Protein AF-A0A7C3UDF8-F1 (afdb_monomer_lite)

Sequence (118 aa):
MPFEALSKDEVVALIKDLALKILDESGLKDRVLRLEKELDEVKTSLAELSRPPPDKSELLKKELGGLLELLEMDLTKDPMVLKPRHWLKDEEFRAVNEVVKRLGGSWNPSARAFIIKK

Secondary structure (DSSP, 8-state):
----PPPHHHHHHHHHHHHHHHHHHTTHHHHHHHHHHHHHHHHHHHHHHTSPPPPHHHHHHHHHGGGGGGEEEE-SSSSEEEEESSPPPHHHHHHHHHHHHHTT-EEETTTTEEEE--

Radius of gyration: 34.18 Å; chains: 1; bounding box: 81×21×88 Å

pLDDT: mean 85.17, std 8.7, range [51.47, 93.38]

Structure (mmCIF, N/CA/C/O backbone):
data_AF-A0A7C3UDF8-F1
#
_entry.id   AF-A0A7C3UDF8-F1
#
loop_
_atom_site.group_PDB
_atom_site.id
_atom_site.type_symbol
_atom_site.label_atom_id
_atom_site.label_alt_id
_atom_site.label_comp_id
_atom_site.label_asym_id
_atom_site.label_entity_id
_atom_site.label_seq_id
_atom_site.pdbx_PDB_ins_code
_atom_site.Cartn_x
_atom_site.Cartn_y
_atom_site.Cartn_z
_atom_site.occupancy
_atom_site.B_iso_or_equiv
_atom_site.auth_seq_id
_atom_site.auth_comp_id
_atom_site.auth_asym_id
_atom_site.auth_atom_id
_atom_site.pdbx_PDB_model_num
ATOM 1 N N . MET A 1 1 ? 56.488 3.211 -56.538 1.00 51.47 1 MET A N 1
ATOM 2 C CA . MET A 1 1 ? 55.894 2.418 -55.442 1.00 51.47 1 MET A CA 1
ATOM 3 C C . MET A 1 1 ? 54.569 1.886 -55.966 1.00 51.47 1 MET A C 1
ATOM 5 O O . MET A 1 1 ? 53.776 2.723 -56.386 1.00 51.47 1 MET A O 1
ATOM 9 N N . PRO A 1 2 ? 54.350 0.566 -56.081 1.00 55.50 2 PRO A N 1
ATOM 10 C CA . PRO A 1 2 ? 53.043 0.055 -56.474 1.00 55.50 2 PRO A CA 1
ATOM 11 C C . PRO A 1 2 ? 52.067 0.245 -55.306 1.00 55.50 2 PRO A C 1
ATOM 13 O O . PRO A 1 2 ? 52.436 0.043 -54.152 1.00 55.50 2 PRO A O 1
ATOM 16 N N . PHE A 1 3 ? 50.846 0.678 -55.605 1.00 60.03 3 PHE A N 1
ATOM 17 C CA . PHE A 1 3 ? 49.752 0.676 -54.640 1.00 60.03 3 PHE A CA 1
ATOM 18 C C . PHE A 1 3 ? 49.112 -0.713 -54.681 1.00 60.03 3 PHE A C 1
ATOM 20 O O . PHE A 1 3 ? 48.608 -1.119 -55.728 1.00 60.03 3 PHE A O 1
ATOM 27 N N . GLU A 1 4 ? 49.154 -1.450 -53.573 1.00 73.75 4 GLU A N 1
ATOM 28 C CA . GLU A 1 4 ? 48.353 -2.664 -53.417 1.00 73.75 4 GLU A CA 1
ATOM 29 C C . GLU A 1 4 ? 46.889 -2.244 -53.267 1.00 73.75 4 GLU A C 1
ATOM 31 O O . GLU A 1 4 ? 46.486 -1.639 -52.273 1.00 73.75 4 GLU A O 1
ATOM 36 N N . ALA A 1 5 ? 46.100 -2.483 -54.314 1.00 77.94 5 ALA A N 1
ATOM 37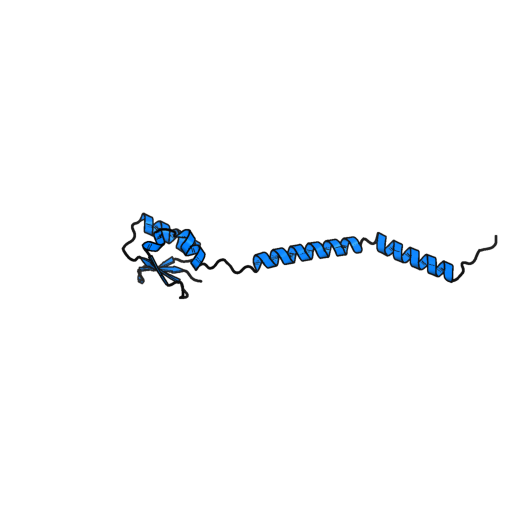 C CA . ALA A 1 5 ? 44.665 -2.268 -54.271 1.00 77.94 5 ALA A CA 1
ATOM 38 C C . ALA A 1 5 ? 44.027 -3.429 -53.505 1.00 77.94 5 ALA A C 1
ATOM 40 O O . ALA A 1 5 ? 44.123 -4.577 -53.937 1.00 77.94 5 ALA A O 1
ATOM 41 N N . LEU A 1 6 ? 43.374 -3.116 -52.384 1.00 76.88 6 LEU A N 1
ATOM 42 C CA . LEU A 1 6 ? 42.609 -4.094 -51.617 1.00 76.88 6 LEU A CA 1
ATOM 43 C C . LEU A 1 6 ? 41.535 -4.731 -52.503 1.00 76.88 6 LEU A C 1
ATOM 45 O O . LEU A 1 6 ? 40.807 -4.048 -53.236 1.00 76.88 6 LEU A O 1
ATOM 49 N N . SER A 1 7 ? 41.417 -6.047 -52.404 1.00 87.25 7 SER A N 1
ATOM 50 C CA . SER A 1 7 ? 40.313 -6.789 -52.994 1.00 87.25 7 SER A CA 1
ATOM 51 C C . SER A 1 7 ? 38.994 -6.408 -52.313 1.00 87.25 7 SER A C 1
ATOM 53 O O . SER A 1 7 ? 38.949 -5.940 -51.172 1.00 87.25 7 SER A O 1
ATOM 55 N N . LYS A 1 8 ? 37.875 -6.621 -53.013 1.00 86.81 8 LYS A N 1
ATOM 56 C CA . LYS A 1 8 ? 36.542 -6.344 -52.453 1.00 86.81 8 LYS A CA 1
ATOM 57 C C . LYS A 1 8 ? 36.292 -7.108 -51.151 1.00 86.81 8 LYS A C 1
ATOM 59 O O . LYS A 1 8 ? 35.667 -6.557 -50.249 1.00 86.81 8 LYS A O 1
ATOM 64 N N . ASP A 1 9 ? 36.797 -8.333 -51.046 1.00 89.50 9 ASP A N 1
ATOM 65 C CA . ASP A 1 9 ? 36.605 -9.180 -49.869 1.00 89.50 9 ASP A CA 1
ATOM 66 C C . ASP A 1 9 ? 37.357 -8.637 -48.647 1.00 89.50 9 ASP A C 1
ATOM 68 O O . ASP A 1 9 ? 36.804 -8.616 -47.547 1.00 89.50 9 ASP A O 1
ATOM 72 N N . GLU A 1 10 ? 38.563 -8.096 -48.839 1.00 89.69 10 GLU A N 1
ATOM 73 C CA . GLU A 1 10 ? 39.336 -7.448 -47.770 1.00 89.69 10 GLU A CA 1
ATOM 74 C C . GLU A 1 10 ? 38.674 -6.152 -47.291 1.00 89.69 10 GLU A C 1
ATOM 76 O O . GLU A 1 10 ? 38.607 -5.893 -46.088 1.00 89.69 10 GLU A O 1
ATOM 81 N N . VAL A 1 11 ? 38.107 -5.363 -48.210 1.00 89.25 11 VAL A N 1
ATOM 82 C CA . VAL A 1 11 ? 37.335 -4.161 -47.851 1.00 89.25 11 VAL A CA 1
ATOM 83 C C . VAL A 1 11 ? 36.084 -4.535 -47.050 1.00 89.25 11 VAL A C 1
ATOM 85 O O . VAL A 1 11 ? 35.777 -3.893 -46.046 1.00 89.25 11 VAL A O 1
ATOM 88 N N . VAL A 1 12 ? 35.369 -5.592 -47.444 1.00 91.94 12 VAL A N 1
ATOM 89 C CA . VAL A 1 12 ? 34.186 -6.072 -46.711 1.00 91.94 12 VAL A CA 1
ATOM 90 C C . VAL A 1 12 ? 34.563 -6.598 -45.324 1.00 91.94 12 VAL A C 1
ATOM 92 O O . VAL A 1 12 ? 33.834 -6.335 -44.365 1.00 91.94 12 VAL A O 1
ATOM 95 N N . ALA A 1 13 ? 35.683 -7.311 -45.195 1.00 92.31 13 ALA A N 1
ATOM 96 C CA . ALA A 1 13 ? 36.182 -7.783 -43.905 1.00 92.31 13 ALA A CA 1
ATOM 97 C C . ALA A 1 13 ? 36.516 -6.611 -42.966 1.00 92.31 13 ALA A C 1
ATOM 99 O O . ALA A 1 13 ? 36.044 -6.587 -41.832 1.00 92.31 13 ALA A O 1
ATOM 100 N N . LEU A 1 14 ? 37.218 -5.590 -43.468 1.00 92.50 14 LEU A N 1
ATOM 101 C CA . LEU A 1 14 ? 37.537 -4.371 -42.715 1.00 92.50 14 LEU A CA 1
ATOM 102 C C . LEU A 1 14 ? 36.288 -3.608 -42.259 1.00 92.50 14 LEU A C 1
ATOM 104 O O . LEU A 1 14 ? 36.229 -3.151 -41.120 1.00 92.50 14 LEU A O 1
ATOM 108 N N . ILE A 1 15 ? 35.275 -3.484 -43.122 1.00 92.38 15 ILE A N 1
ATOM 109 C CA . ILE A 1 15 ? 34.010 -2.824 -42.763 1.00 92.38 15 ILE A CA 1
ATOM 110 C C . ILE A 1 15 ? 33.291 -3.595 -41.649 1.00 92.38 15 ILE A C 1
ATOM 112 O O . ILE A 1 15 ? 32.757 -2.974 -40.731 1.00 92.38 15 ILE A O 1
ATOM 116 N N . LYS A 1 16 ? 33.283 -4.933 -41.706 1.00 92.12 16 LYS A N 1
ATOM 117 C CA . LYS A 1 16 ? 32.675 -5.770 -40.659 1.00 92.12 16 LYS A CA 1
ATOM 118 C C . LYS A 1 16 ? 33.401 -5.624 -39.326 1.00 92.12 16 LYS A C 1
ATOM 120 O O . LYS A 1 16 ? 32.737 -5.405 -38.316 1.00 92.12 16 LYS A O 1
ATOM 125 N N . ASP A 1 17 ? 34.728 -5.688 -39.333 1.00 92.50 17 ASP A N 1
ATOM 126 C CA . ASP A 1 17 ? 35.537 -5.510 -38.124 1.00 92.50 17 ASP A CA 1
ATOM 127 C C . ASP A 1 17 ? 35.342 -4.120 -37.516 1.00 92.50 17 ASP A C 1
ATOM 129 O O . ASP A 1 17 ? 35.137 -3.991 -36.309 1.00 92.50 17 ASP A O 1
ATOM 133 N N . LEU A 1 18 ? 35.329 -3.073 -38.346 1.00 91.62 18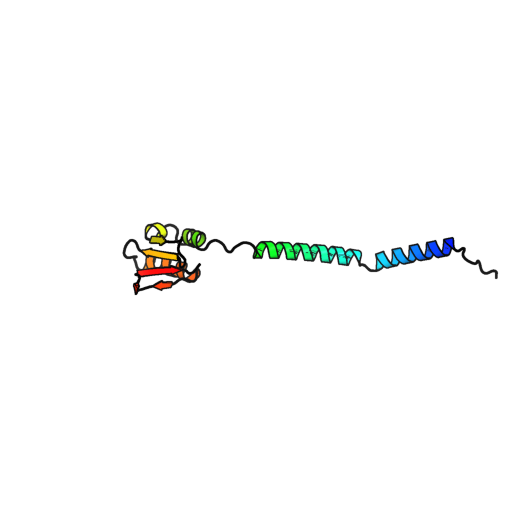 LEU A N 1
ATOM 134 C CA . LEU A 1 18 ? 35.095 -1.709 -37.880 1.00 91.62 18 LEU A CA 1
ATOM 135 C C . LEU A 1 18 ? 33.688 -1.555 -37.287 1.00 91.62 18 LEU A C 1
ATOM 137 O O . LEU A 1 18 ? 33.533 -0.937 -36.237 1.00 91.62 18 LEU A O 1
ATOM 141 N N . ALA A 1 19 ? 32.668 -2.138 -37.922 1.00 86.56 19 ALA A N 1
ATOM 142 C CA . ALA A 1 19 ? 31.296 -2.095 -37.427 1.00 86.56 19 ALA A CA 1
ATOM 143 C C . ALA A 1 19 ? 31.140 -2.818 -36.081 1.00 86.56 19 ALA A C 1
ATOM 145 O O . ALA A 1 19 ? 30.496 -2.280 -35.181 1.00 86.56 19 ALA A O 1
ATOM 146 N N . LEU A 1 20 ? 31.750 -3.998 -35.922 1.00 86.31 20 LEU A N 1
ATOM 147 C CA . LEU A 1 20 ? 31.752 -4.738 -34.655 1.00 86.31 20 LEU A CA 1
ATOM 148 C C . LEU A 1 20 ? 32.459 -3.947 -33.555 1.00 86.31 20 LEU A C 1
ATOM 150 O O . LEU A 1 20 ? 31.916 -3.788 -32.465 1.00 86.31 20 LEU A O 1
ATOM 154 N N . LYS A 1 21 ? 33.619 -3.373 -33.872 1.00 88.44 21 LYS A N 1
ATOM 155 C CA . LYS A 1 21 ? 34.395 -2.571 -32.929 1.00 88.44 21 LYS A CA 1
ATOM 156 C C . LYS A 1 21 ? 33.651 -1.312 -32.483 1.00 88.44 21 LYS A C 1
ATOM 158 O O . LYS A 1 21 ? 33.627 -1.016 -31.296 1.00 88.44 21 LYS A O 1
ATOM 163 N N . ILE A 1 22 ? 32.979 -0.616 -33.404 1.00 86.50 22 ILE A N 1
ATOM 164 C CA . ILE A 1 22 ? 32.108 0.522 -33.072 1.00 86.50 22 ILE A CA 1
ATOM 165 C C . ILE A 1 22 ? 30.960 0.073 -32.162 1.00 86.50 22 ILE A C 1
ATOM 167 O O . ILE A 1 22 ? 30.611 0.789 -31.225 1.00 86.50 22 ILE A O 1
ATOM 171 N N . LEU A 1 23 ? 30.367 -1.098 -32.412 1.00 80.31 23 LEU A N 1
ATOM 172 C CA . LEU A 1 23 ? 29.281 -1.615 -31.582 1.00 80.31 23 LEU A CA 1
ATOM 173 C C . LEU A 1 23 ? 29.756 -1.910 -30.153 1.00 80.31 23 LEU A C 1
ATOM 175 O O . LEU A 1 23 ? 29.075 -1.525 -29.202 1.00 80.31 23 LEU A O 1
ATOM 179 N N . ASP A 1 24 ? 30.928 -2.523 -30.006 1.00 82.00 24 ASP A N 1
ATOM 180 C CA . ASP A 1 24 ? 31.532 -2.818 -28.705 1.00 82.00 24 ASP A CA 1
ATOM 181 C C . ASP A 1 24 ? 31.954 -1.535 -27.968 1.00 82.00 24 ASP A C 1
ATOM 183 O O . ASP A 1 24 ? 31.646 -1.367 -26.788 1.00 82.00 24 ASP A O 1
ATOM 187 N N . GLU A 1 25 ? 32.574 -0.578 -28.665 1.00 85.75 25 GLU A N 1
ATOM 188 C CA . GLU A 1 25 ? 33.010 0.705 -28.089 1.00 85.75 25 GLU A CA 1
ATOM 189 C C . GLU A 1 25 ? 31.842 1.649 -27.765 1.00 85.75 25 GLU A C 1
ATOM 191 O O . GLU A 1 25 ? 31.955 2.501 -26.883 1.00 85.75 25 GLU A O 1
ATOM 196 N N . SER A 1 26 ? 30.691 1.497 -28.430 1.00 82.94 26 SER A N 1
ATOM 197 C CA . SER A 1 26 ? 29.515 2.351 -28.208 1.00 82.94 26 SER A CA 1
ATOM 198 C C . SER A 1 26 ? 28.930 2.243 -26.795 1.00 82.94 26 SER A C 1
ATOM 200 O O . SER A 1 26 ? 28.105 3.076 -26.400 1.00 82.94 26 SER A O 1
ATOM 202 N N . GLY A 1 27 ? 29.288 1.192 -26.045 1.00 84.56 27 GLY A N 1
ATOM 203 C CA . GLY A 1 27 ? 28.744 0.913 -24.716 1.00 84.56 27 GLY A CA 1
ATOM 204 C C . GLY A 1 27 ? 27.227 0.695 -24.715 1.00 84.56 27 GLY A C 1
ATOM 205 O O . GLY A 1 27 ? 26.599 0.715 -23.654 1.00 84.56 27 GLY A O 1
ATOM 206 N N . LEU A 1 28 ? 26.606 0.507 -25.889 1.00 82.81 28 LEU A N 1
ATOM 207 C CA . LEU A 1 28 ? 25.161 0.315 -26.022 1.00 82.81 28 LEU A CA 1
ATOM 208 C C . LEU A 1 28 ? 24.699 -0.925 -25.264 1.00 82.81 28 LEU A C 1
ATOM 210 O O . LEU A 1 28 ? 23.661 -0.880 -24.611 1.00 82.81 28 LEU A O 1
ATOM 214 N N . LYS A 1 29 ? 25.504 -1.990 -25.272 1.00 82.12 29 LYS A N 1
ATOM 215 C CA . LYS A 1 29 ? 25.237 -3.212 -24.508 1.00 82.12 29 LYS A CA 1
ATOM 216 C C . LYS A 1 29 ? 25.125 -2.934 -23.006 1.00 82.12 29 LYS A C 1
ATOM 218 O O . LYS A 1 29 ? 24.144 -3.327 -22.383 1.00 82.12 29 LYS A O 1
ATOM 223 N N . ASP A 1 30 ? 26.061 -2.173 -22.446 1.00 86.94 30 ASP A N 1
ATOM 224 C CA . ASP A 1 30 ? 26.048 -1.810 -21.023 1.00 86.94 30 ASP A CA 1
ATOM 225 C C . ASP A 1 30 ? 24.914 -0.843 -20.675 1.00 86.94 30 ASP A C 1
ATOM 227 O O . ASP A 1 30 ? 24.439 -0.799 -19.540 1.00 86.94 30 ASP A O 1
ATOM 231 N N . ARG A 1 31 ? 24.492 -0.012 -21.633 1.00 87.00 31 ARG A N 1
ATOM 232 C CA . ARG A 1 31 ? 23.327 0.867 -21.469 1.00 87.00 31 ARG A CA 1
ATOM 233 C C . ARG A 1 31 ? 22.029 0.066 -21.477 1.00 87.00 31 ARG A C 1
ATOM 235 O O . ARG A 1 31 ? 21.187 0.325 -20.628 1.00 87.00 31 ARG A O 1
ATOM 242 N N . VAL A 1 32 ? 21.889 -0.916 -22.368 1.00 88.38 32 VAL A N 1
ATOM 243 C CA . VAL A 1 32 ? 20.731 -1.823 -22.402 1.00 88.38 32 VAL A CA 1
ATOM 244 C C . VAL A 1 32 ? 20.641 -2.623 -21.104 1.00 88.38 32 VAL A C 1
ATOM 246 O O . VAL A 1 32 ? 19.601 -2.580 -20.460 1.00 88.38 32 VAL A O 1
ATOM 249 N N . LEU A 1 33 ? 21.740 -3.232 -20.648 1.00 89.31 33 LEU A N 1
ATOM 250 C CA . LEU A 1 33 ? 21.761 -3.985 -19.386 1.00 89.31 33 LEU A CA 1
ATOM 251 C C . LEU A 1 33 ? 21.398 -3.119 -18.169 1.00 89.31 33 LEU A C 1
ATOM 253 O O . LEU A 1 33 ? 20.702 -3.571 -17.262 1.00 89.31 33 LEU A O 1
ATOM 257 N N . ARG A 1 34 ? 21.851 -1.858 -18.136 1.00 92.31 34 ARG A N 1
ATOM 258 C CA . ARG A 1 34 ? 21.462 -0.911 -17.079 1.00 92.31 34 ARG A CA 1
ATOM 259 C C . ARG A 1 34 ? 19.977 -0.573 -17.127 1.00 92.31 34 ARG A C 1
ATOM 261 O O . ARG A 1 34 ? 19.331 -0.613 -16.088 1.00 92.31 34 ARG A O 1
ATOM 268 N N . LEU A 1 35 ? 19.443 -0.293 -18.314 1.00 92.88 35 LEU A N 1
ATOM 269 C CA . LEU A 1 35 ? 18.020 -0.000 -18.492 1.00 92.88 35 LEU A CA 1
ATOM 270 C C . LEU A 1 35 ? 17.136 -1.198 -18.128 1.00 92.88 35 LEU A C 1
ATOM 272 O O . LEU A 1 35 ? 16.088 -1.011 -17.521 1.00 92.88 35 LEU A O 1
ATOM 276 N N . GLU A 1 36 ? 17.554 -2.420 -18.458 1.00 92.81 36 GLU A N 1
ATOM 277 C CA . GLU A 1 36 ? 16.858 -3.645 -18.046 1.00 92.81 36 GLU A CA 1
ATOM 278 C C . GLU A 1 36 ? 16.818 -3.770 -16.520 1.00 92.81 36 GLU A C 1
ATOM 280 O O . GLU A 1 36 ? 15.755 -4.020 -15.950 1.00 92.81 36 GLU A O 1
ATOM 285 N N . LYS A 1 37 ? 17.945 -3.506 -15.849 1.00 93.00 37 LYS A N 1
ATOM 286 C CA . LYS A 1 37 ? 18.013 -3.518 -14.385 1.00 93.00 37 LYS A CA 1
ATOM 287 C C . LYS A 1 37 ? 17.118 -2.447 -13.751 1.00 93.00 37 LYS A C 1
ATOM 289 O O . LYS A 1 37 ? 16.359 -2.756 -12.837 1.00 93.00 37 LYS A O 1
ATOM 294 N N . GLU A 1 38 ? 17.180 -1.209 -14.237 1.00 93.06 38 GLU A N 1
ATOM 295 C CA . GLU A 1 38 ? 16.328 -0.110 -13.757 1.00 93.06 38 GLU A CA 1
ATOM 296 C C . GLU A 1 38 ? 14.839 -0.420 -13.974 1.00 93.06 38 GLU A C 1
ATOM 298 O O . GLU A 1 38 ? 14.008 -0.147 -13.108 1.00 93.06 38 GLU A O 1
ATOM 303 N N . LEU A 1 39 ? 14.488 -1.044 -15.101 1.00 93.19 39 LEU A N 1
ATOM 304 C CA . LEU A 1 39 ? 13.119 -1.462 -15.387 1.00 93.19 39 LEU A CA 1
ATOM 305 C C . LEU A 1 39 ? 12.624 -2.516 -14.390 1.00 93.19 39 LEU A C 1
ATOM 307 O O . LEU A 1 39 ? 11.473 -2.448 -13.953 1.00 93.19 39 LEU A O 1
ATOM 311 N N . ASP A 1 40 ? 13.462 -3.484 -14.029 1.00 92.06 40 ASP A N 1
ATOM 312 C CA . ASP A 1 40 ? 13.104 -4.504 -13.043 1.00 92.06 40 ASP A CA 1
ATOM 313 C C . ASP A 1 40 ? 12.992 -3.930 -11.622 1.00 92.06 40 ASP A C 1
ATOM 315 O O . ASP A 1 40 ? 12.072 -4.299 -10.885 1.00 92.06 40 ASP A O 1
ATOM 319 N N . GLU A 1 41 ? 13.835 -2.962 -11.254 1.00 91.94 41 GLU A N 1
ATOM 320 C CA . GLU A 1 41 ? 13.691 -2.202 -10.004 1.00 91.94 41 GLU A CA 1
ATOM 321 C C . GLU A 1 41 ? 12.353 -1.447 -9.969 1.00 91.94 41 GLU A C 1
ATOM 323 O O . GLU A 1 41 ? 11.583 -1.596 -9.017 1.00 91.94 41 GLU A O 1
ATOM 328 N N . VAL A 1 42 ? 12.007 -0.731 -11.044 1.00 89.31 42 VAL A N 1
ATOM 329 C CA . VAL A 1 42 ? 10.727 -0.009 -11.157 1.00 89.31 42 VAL A CA 1
ATOM 330 C C . VAL A 1 42 ? 9.533 -0.960 -11.087 1.00 89.31 42 VAL A C 1
ATOM 332 O O . VAL A 1 42 ? 8.569 -0.677 -10.374 1.00 89.31 42 VAL A O 1
ATOM 335 N N . LYS A 1 43 ? 9.575 -2.103 -11.783 1.00 86.94 43 LYS A N 1
ATOM 336 C CA . LYS A 1 43 ? 8.515 -3.124 -11.695 1.00 86.94 43 LYS A CA 1
ATOM 337 C C . LYS A 1 43 ? 8.356 -3.647 -10.273 1.00 86.94 43 LYS A C 1
ATOM 339 O O . LYS A 1 43 ? 7.228 -3.846 -9.828 1.00 86.94 43 LYS A O 1
ATOM 344 N N . THR A 1 44 ? 9.463 -3.854 -9.566 1.00 85.69 44 THR A N 1
ATOM 345 C CA . THR A 1 44 ? 9.449 -4.346 -8.184 1.00 85.69 44 THR A CA 1
ATOM 346 C C . THR A 1 44 ? 8.831 -3.308 -7.250 1.00 85.69 44 THR A C 1
ATOM 348 O O . THR A 1 44 ? 7.887 -3.628 -6.529 1.00 85.69 44 THR A O 1
ATOM 351 N N . SER A 1 45 ? 9.255 -2.044 -7.332 1.00 82.56 45 SER A N 1
ATOM 352 C CA . SER A 1 45 ? 8.651 -0.953 -6.557 1.00 82.56 45 SER A CA 1
ATOM 353 C C . SER A 1 45 ? 7.170 -0.751 -6.887 1.00 82.56 45 SER A C 1
ATOM 355 O O . SER A 1 45 ? 6.357 -0.515 -5.995 1.00 82.56 45 SER A O 1
ATOM 357 N N . LEU A 1 46 ? 6.778 -0.896 -8.156 1.00 78.88 46 LEU A N 1
ATOM 358 C CA . LEU A 1 46 ? 5.374 -0.825 -8.552 1.00 78.88 46 LEU A CA 1
ATOM 359 C C . LEU A 1 46 ? 4.565 -1.997 -7.985 1.00 78.88 46 LEU A C 1
ATOM 361 O O . LEU A 1 46 ? 3.436 -1.799 -7.549 1.00 78.88 46 LEU A O 1
ATOM 365 N N . ALA A 1 47 ? 5.128 -3.205 -7.949 1.00 75.31 47 ALA A N 1
ATOM 366 C CA . ALA A 1 47 ? 4.483 -4.363 -7.336 1.00 75.31 47 ALA A CA 1
ATOM 367 C C . ALA A 1 47 ? 4.299 -4.186 -5.820 1.00 75.31 47 ALA A C 1
ATOM 369 O O . ALA A 1 47 ? 3.297 -4.643 -5.273 1.00 75.31 47 ALA A O 1
ATOM 370 N N . GLU A 1 48 ? 5.221 -3.502 -5.141 1.00 73.00 48 GLU A N 1
ATOM 371 C CA . GLU A 1 48 ? 5.079 -3.136 -3.727 1.00 73.00 48 GLU A CA 1
ATOM 372 C C . GLU A 1 48 ? 3.989 -2.083 -3.503 1.00 73.00 48 GLU A C 1
ATOM 374 O O . GLU A 1 48 ? 3.186 -2.233 -2.583 1.00 73.00 48 GLU A O 1
ATOM 379 N N . LEU A 1 49 ? 3.909 -1.069 -4.368 1.00 69.69 49 LEU A N 1
ATOM 380 C CA . LEU A 1 49 ? 2.875 -0.025 -4.321 1.00 69.69 49 LEU A CA 1
ATOM 381 C C . LEU A 1 49 ? 1.486 -0.523 -4.748 1.00 69.69 49 LEU A C 1
ATOM 383 O O . LEU A 1 49 ? 0.476 0.021 -4.314 1.00 69.69 49 LEU A O 1
ATOM 387 N N . SER A 1 50 ? 1.434 -1.552 -5.594 1.00 62.81 50 SER A N 1
ATOM 388 C CA . SER A 1 50 ? 0.199 -2.197 -6.058 1.00 62.81 50 SER A CA 1
ATOM 389 C C . SER A 1 50 ? -0.359 -3.199 -5.042 1.00 62.81 50 SER A C 1
ATOM 391 O O . SER A 1 50 ? -1.452 -3.740 -5.231 1.00 62.81 50 SER A O 1
ATOM 393 N N . ARG A 1 51 ? 0.354 -3.459 -3.933 1.00 60.47 51 ARG A N 1
ATOM 394 C CA . ARG A 1 51 ? -0.236 -4.220 -2.830 1.00 60.47 51 ARG A CA 1
ATOM 395 C C . ARG A 1 51 ? -1.443 -3.429 -2.323 1.00 60.47 51 ARG A C 1
ATOM 397 O O . ARG A 1 51 ? -1.277 -2.261 -1.968 1.00 60.47 51 ARG A O 1
ATOM 404 N N . PRO A 1 52 ? -2.648 -4.028 -2.301 1.00 60.34 52 PRO A N 1
ATOM 405 C CA . PRO A 1 52 ? -3.811 -3.345 -1.768 1.00 60.34 52 PRO A CA 1
ATOM 406 C C . PRO A 1 52 ? -3.476 -2.882 -0.347 1.00 60.34 52 PRO A C 1
ATOM 408 O O . PRO A 1 52 ? -2.815 -3.631 0.387 1.00 60.34 52 PRO A O 1
ATOM 411 N N . PRO A 1 53 ? -3.867 -1.653 0.040 1.00 60.78 53 PRO A N 1
ATOM 412 C CA . PRO A 1 53 ? -3.646 -1.197 1.398 1.00 60.78 53 PRO A CA 1
ATOM 413 C C . PRO A 1 53 ? -4.203 -2.258 2.354 1.00 60.78 53 PRO A C 1
ATOM 415 O O . PRO A 1 53 ? -5.263 -2.827 2.066 1.00 60.78 53 PRO A O 1
ATOM 418 N N . PRO A 1 54 ? -3.480 -2.570 3.443 1.00 63.91 54 PRO A N 1
ATOM 419 C CA . PRO A 1 54 ? -3.932 -3.556 4.414 1.00 63.91 54 PRO A CA 1
ATOM 420 C C . PRO A 1 54 ? -5.373 -3.242 4.806 1.00 63.91 54 PRO A C 1
ATOM 422 O O . PRO A 1 54 ? -5.705 -2.080 5.061 1.00 63.91 54 PRO A O 1
ATOM 425 N N . ASP A 1 55 ? -6.229 -4.266 4.800 1.00 77.38 55 ASP A N 1
ATOM 426 C CA . ASP A 1 55 ? -7.645 -4.101 5.103 1.00 77.38 55 ASP A CA 1
ATOM 427 C C . ASP A 1 55 ? -7.765 -3.369 6.446 1.00 77.38 55 ASP A C 1
ATOM 429 O O . ASP A 1 55 ? -7.304 -3.853 7.486 1.00 77.38 55 ASP A O 1
ATOM 433 N N . LYS A 1 56 ? -8.352 -2.164 6.421 1.00 78.31 56 LYS A N 1
ATOM 434 C CA . LYS A 1 56 ? -8.529 -1.332 7.618 1.00 78.31 56 LYS A CA 1
ATOM 435 C C . LYS A 1 56 ? -9.222 -2.117 8.731 1.00 78.31 56 LYS A C 1
ATOM 437 O O . LYS A 1 56 ? -8.971 -1.844 9.900 1.00 78.31 56 LYS A O 1
ATOM 442 N N . SER A 1 57 ? -10.043 -3.112 8.387 1.00 79.75 57 SER A N 1
ATOM 443 C CA . SER A 1 57 ? -10.716 -3.979 9.349 1.00 79.75 57 SER A CA 1
ATOM 444 C C . SER A 1 57 ? -9.751 -4.925 10.079 1.00 79.75 57 SER A C 1
ATOM 446 O O . SER A 1 57 ? -9.903 -5.136 11.283 1.00 79.75 57 SER A O 1
ATOM 448 N N . GLU A 1 58 ? -8.727 -5.449 9.401 1.00 83.19 58 GLU A N 1
ATOM 449 C CA . GLU A 1 58 ? -7.685 -6.283 10.010 1.00 83.19 58 GLU A CA 1
ATOM 450 C C . GLU A 1 58 ? -6.740 -5.452 10.877 1.00 83.19 58 GLU A C 1
ATOM 452 O O . GLU A 1 58 ? -6.437 -5.840 12.009 1.00 83.19 58 GLU A O 1
ATOM 457 N N . LEU A 1 59 ? -6.327 -4.276 10.391 1.00 84.31 59 LEU A N 1
ATOM 458 C CA . LEU A 1 59 ? -5.513 -3.338 11.170 1.00 84.31 59 LEU A CA 1
ATOM 459 C C . LEU A 1 59 ? -6.221 -2.904 12.451 1.00 84.31 59 LEU A C 1
ATOM 461 O O . LEU A 1 59 ? -5.623 -2.917 13.524 1.00 84.31 59 LEU A O 1
ATOM 465 N N . LEU A 1 60 ? -7.508 -2.579 12.350 1.00 86.00 60 LEU A N 1
ATOM 466 C CA . LEU A 1 60 ? -8.339 -2.186 13.480 1.00 86.00 60 LEU A CA 1
ATOM 467 C C . LEU A 1 60 ? -8.431 -3.295 14.532 1.00 86.00 60 LEU A C 1
ATOM 469 O O . LEU A 1 60 ? -8.292 -3.020 15.722 1.00 86.00 60 LEU A O 1
ATOM 473 N N . LYS A 1 61 ? -8.607 -4.554 14.110 1.00 86.44 61 LYS A N 1
ATOM 474 C CA . LYS A 1 61 ? -8.599 -5.703 15.029 1.00 86.44 61 LYS A CA 1
ATOM 475 C C . LYS A 1 61 ? -7.246 -5.868 15.719 1.00 86.44 61 LYS A C 1
ATOM 477 O O . LYS A 1 61 ? -7.192 -6.090 16.927 1.00 86.44 61 LYS A O 1
ATOM 482 N N . LYS A 1 62 ? -6.155 -5.725 14.968 1.00 87.06 62 LYS A N 1
ATOM 483 C CA . LYS A 1 62 ? -4.796 -5.847 15.502 1.00 87.06 62 LYS A CA 1
ATOM 484 C C . LYS A 1 62 ? -4.465 -4.744 16.510 1.00 87.06 62 LYS A C 1
ATOM 486 O O . LYS A 1 62 ? -3.882 -5.045 17.545 1.00 87.06 62 LYS A O 1
ATOM 491 N N . GLU A 1 63 ? -4.819 -3.492 16.217 1.00 86.94 63 GLU A N 1
ATOM 492 C CA . GLU A 1 63 ? -4.508 -2.354 17.093 1.00 86.94 63 GLU A CA 1
ATOM 493 C C . GLU A 1 63 ? -5.397 -2.295 18.340 1.00 86.94 63 GLU A C 1
ATOM 495 O O . GLU A 1 63 ? -4.912 -1.939 19.411 1.00 86.94 63 GLU A O 1
ATOM 500 N N . LEU A 1 64 ? -6.679 -2.657 18.229 1.00 87.25 64 LEU A N 1
ATOM 501 C CA . LEU A 1 64 ? -7.583 -2.664 19.381 1.00 87.25 64 LEU A CA 1
ATOM 502 C C . LEU A 1 64 ? -7.323 -3.843 20.325 1.00 87.25 64 LEU A C 1
ATOM 504 O O . LEU A 1 64 ? -7.537 -3.703 21.529 1.00 87.25 64 LEU A O 1
ATOM 508 N N . GLY A 1 65 ? -6.848 -4.986 19.817 1.00 87.75 65 GLY A N 1
ATOM 509 C CA . GLY A 1 65 ? -6.470 -6.137 20.641 1.00 87.75 65 GLY A CA 1
ATOM 510 C C . GLY A 1 65 ? -7.573 -6.534 21.630 1.00 87.75 65 GLY A C 1
ATOM 511 O O . GLY A 1 65 ? -8.686 -6.865 21.228 1.00 87.75 65 GLY A O 1
ATOM 512 N N . GLY A 1 66 ? -7.284 -6.461 22.933 1.00 83.62 66 GLY A N 1
ATOM 513 C CA . GLY A 1 66 ? -8.248 -6.783 23.996 1.00 83.62 66 GLY A CA 1
ATOM 514 C C . GLY A 1 66 ? -9.435 -5.815 24.119 1.00 83.62 66 GLY A C 1
ATOM 515 O O . GLY A 1 66 ? -10.478 -6.193 24.642 1.00 83.62 66 GLY A O 1
ATOM 516 N N . LEU A 1 67 ? -9.338 -4.587 23.591 1.00 84.88 67 LEU A N 1
ATOM 517 C CA . LEU A 1 67 ? -10.445 -3.615 23.614 1.00 84.88 67 LEU A CA 1
ATOM 518 C C . LEU A 1 67 ? -11.593 -4.009 22.676 1.00 84.88 67 LEU A C 1
ATOM 520 O O . LEU A 1 67 ? -12.695 -3.475 22.795 1.00 84.88 67 LEU A O 1
ATOM 524 N N . LEU A 1 68 ? -11.357 -4.955 21.762 1.00 85.06 68 LEU A N 1
ATOM 525 C CA . LEU A 1 68 ? -12.385 -5.494 20.875 1.00 85.06 68 LEU A CA 1
ATOM 526 C C . LEU A 1 68 ? -13.549 -6.124 21.635 1.00 85.06 68 LEU A C 1
ATOM 528 O O . LEU A 1 68 ? -14.686 -6.030 21.186 1.00 85.06 68 LEU A O 1
ATOM 532 N N . GLU A 1 69 ? -13.291 -6.736 22.790 1.00 86.56 69 GLU A N 1
ATOM 533 C CA . GLU A 1 69 ? -14.332 -7.394 23.585 1.00 86.56 69 GLU A CA 1
ATOM 534 C C . GLU A 1 69 ? -15.356 -6.398 24.147 1.00 86.56 69 GLU A C 1
ATOM 536 O O . GLU A 1 69 ? -16.510 -6.760 24.391 1.00 86.56 69 GLU A O 1
ATOM 541 N N . LEU A 1 70 ? -14.949 -5.133 24.291 1.00 87.44 70 LEU A N 1
ATOM 542 C CA . LEU A 1 70 ? -15.773 -4.027 24.783 1.00 87.44 70 LEU A CA 1
ATOM 543 C C . LEU A 1 70 ? -16.584 -3.363 23.659 1.00 87.44 70 LEU A C 1
ATOM 545 O O . LEU A 1 70 ? -17.430 -2.504 23.925 1.00 87.44 70 LEU A O 1
ATOM 549 N N . LEU A 1 71 ? -16.335 -3.742 22.402 1.00 90.50 71 LEU A N 1
ATOM 550 C CA . LEU A 1 71 ? -16.910 -3.124 21.215 1.00 90.50 71 LEU A CA 1
ATOM 551 C C . LEU A 1 71 ? -17.755 -4.131 20.421 1.00 90.50 71 LEU A C 1
ATOM 553 O O . LEU A 1 71 ? -17.455 -5.314 20.284 1.00 90.50 71 LEU A O 1
ATOM 557 N N . GLU A 1 72 ? -18.855 -3.650 19.873 1.00 89.00 72 GLU A N 1
ATOM 558 C CA . GLU A 1 72 ? -19.616 -4.301 18.820 1.00 89.00 72 GLU A CA 1
ATOM 559 C C . GLU A 1 72 ? -19.191 -3.676 17.488 1.00 89.00 72 GLU A C 1
ATOM 561 O O . GLU A 1 72 ? -19.300 -2.461 17.303 1.00 89.00 72 GLU A O 1
ATOM 566 N N . MET A 1 73 ? -18.644 -4.490 16.583 1.00 87.56 73 MET A N 1
ATOM 567 C CA . MET A 1 73 ? -18.075 -4.016 15.322 1.00 87.56 73 MET A CA 1
ATOM 568 C C . MET A 1 73 ? -18.960 -4.419 14.146 1.00 87.56 73 MET A C 1
ATOM 570 O O . MET A 1 73 ? -19.213 -5.603 13.928 1.00 87.56 73 MET A O 1
ATOM 574 N N . ASP A 1 74 ? -19.343 -3.442 13.337 1.00 84.56 74 ASP A N 1
ATOM 575 C CA . ASP A 1 74 ? -19.963 -3.640 12.032 1.00 84.56 74 ASP A CA 1
ATOM 576 C C . ASP A 1 74 ? -18.963 -3.185 10.957 1.00 84.56 74 ASP A C 1
ATOM 578 O O . ASP A 1 74 ? -18.886 -2.009 10.597 1.00 84.56 74 ASP A O 1
ATOM 582 N N . LEU A 1 75 ? -18.107 -4.122 10.530 1.00 81.31 75 LEU A N 1
ATOM 583 C CA . LEU A 1 75 ? -16.987 -3.885 9.598 1.00 81.31 75 LEU A CA 1
ATOM 584 C C . LEU A 1 75 ? -17.344 -4.186 8.138 1.00 81.31 75 LEU A C 1
ATOM 586 O O . LEU A 1 75 ? -16.561 -3.913 7.222 1.00 81.31 75 LEU A O 1
ATOM 590 N N . THR A 1 76 ? -18.513 -4.782 7.914 1.00 76.50 76 THR A N 1
ATOM 591 C CA . THR A 1 76 ? -19.026 -5.099 6.580 1.00 76.50 76 THR A CA 1
ATOM 592 C C . THR A 1 76 ? -19.626 -3.869 5.906 1.00 76.50 76 THR A C 1
ATOM 594 O O . THR A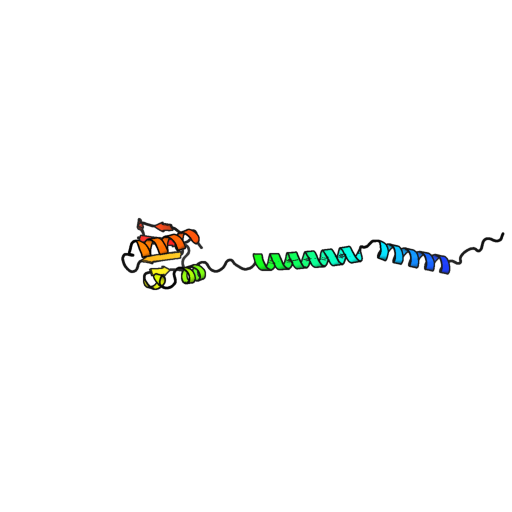 1 76 ? -19.558 -3.772 4.681 1.00 76.50 76 THR A O 1
ATOM 597 N N . LYS A 1 77 ? -20.146 -2.908 6.679 1.00 76.12 77 LYS A N 1
ATOM 598 C CA . LYS A 1 77 ? -20.679 -1.636 6.171 1.00 76.12 77 LYS A CA 1
ATOM 599 C C . LYS A 1 77 ? -19.579 -0.609 5.890 1.00 76.12 77 LYS A C 1
ATOM 601 O O . LYS A 1 77 ? -18.527 -0.611 6.526 1.00 76.12 77 LYS A O 1
ATOM 606 N N . ASP A 1 78 ? -19.849 0.270 4.927 1.00 80.31 78 ASP A N 1
ATOM 607 C CA . ASP A 1 78 ? -19.097 1.505 4.705 1.00 80.31 78 ASP A CA 1
ATOM 608 C C . ASP A 1 78 ? -20.029 2.696 4.997 1.00 80.31 78 ASP A C 1
ATOM 610 O O . ASP A 1 78 ? -21.061 2.832 4.333 1.00 80.31 78 ASP A O 1
ATOM 614 N N . PRO A 1 79 ? -19.740 3.524 6.016 1.00 83.38 79 PRO A N 1
ATOM 615 C CA . PRO A 1 79 ? -18.572 3.464 6.897 1.00 83.38 79 PRO A CA 1
ATOM 616 C C . PRO A 1 79 ? -18.636 2.313 7.915 1.00 83.38 79 PRO A C 1
ATOM 618 O O . PRO A 1 79 ? -19.720 1.897 8.330 1.00 83.38 79 PRO A O 1
ATOM 621 N N . MET A 1 80 ? -17.467 1.834 8.350 1.00 88.38 80 MET A N 1
ATOM 622 C CA . MET A 1 80 ? -17.350 0.871 9.448 1.00 88.38 80 MET A CA 1
ATOM 623 C C . MET A 1 80 ? -17.807 1.525 10.752 1.00 88.38 80 MET A C 1
ATOM 625 O O . MET A 1 80 ? -17.464 2.681 11.025 1.00 88.38 80 MET A O 1
ATOM 629 N N . VAL A 1 81 ? -18.534 0.783 11.585 1.00 89.56 81 VAL A N 1
ATOM 630 C CA . VAL A 1 81 ? -19.092 1.301 12.842 1.00 89.56 81 VAL A CA 1
ATOM 631 C C . VAL A 1 81 ? -18.621 0.458 14.022 1.00 89.56 81 VAL A C 1
ATOM 633 O O . VAL A 1 81 ? -18.738 -0.764 14.004 1.00 89.56 81 VAL A O 1
ATOM 636 N N . LEU A 1 82 ? -18.124 1.112 15.073 1.00 91.00 82 LEU A N 1
ATOM 637 C CA . LEU A 1 82 ? -17.775 0.485 16.349 1.00 91.00 82 LEU A CA 1
ATOM 638 C C . LEU A 1 82 ? -18.648 1.078 17.450 1.00 91.00 82 LEU A C 1
ATOM 640 O O . LEU A 1 82 ? -18.574 2.275 17.738 1.00 91.00 82 LEU A O 1
ATOM 644 N N . LYS A 1 83 ? -19.461 0.248 18.089 1.00 91.94 83 LYS A N 1
ATOM 645 C CA . LYS A 1 83 ? -20.317 0.653 19.204 1.00 91.94 83 LYS A CA 1
ATOM 646 C C . LYS A 1 83 ? -19.776 0.096 20.512 1.00 91.94 83 LYS A C 1
ATOM 648 O O . LYS A 1 83 ? -19.558 -1.106 20.599 1.00 91.94 83 LYS A O 1
ATOM 653 N N . PRO A 1 84 ? -19.590 0.916 21.551 1.00 91.88 84 PRO A N 1
ATOM 654 C CA . PRO A 1 84 ? -19.334 0.398 22.885 1.00 91.88 84 PRO A CA 1
ATOM 655 C C . PRO A 1 84 ? -20.483 -0.486 23.379 1.00 91.88 84 PRO A C 1
ATOM 657 O O . PRO A 1 84 ? -21.636 -0.056 23.366 1.00 91.88 84 PRO A O 1
ATOM 660 N N . ARG A 1 85 ? -20.176 -1.707 23.833 1.00 90.19 85 ARG A N 1
ATOM 661 C CA . ARG A 1 85 ? -21.164 -2.624 24.437 1.00 90.19 85 ARG A CA 1
ATOM 662 C C . ARG A 1 85 ? -21.668 -2.113 25.783 1.00 90.19 85 ARG A C 1
ATOM 664 O O . ARG A 1 85 ? -22.822 -2.307 26.145 1.00 90.19 85 ARG A O 1
ATOM 671 N N . HIS A 1 86 ? -20.786 -1.448 26.515 1.00 87.75 86 HIS A N 1
ATOM 672 C CA . HIS A 1 86 ? -21.078 -0.714 27.735 1.00 87.75 86 HIS A CA 1
ATOM 673 C C . HIS A 1 86 ? -20.389 0.647 27.670 1.00 87.75 86 HIS A C 1
ATOM 675 O O . HIS A 1 86 ? -19.636 0.942 26.741 1.00 87.75 86 HIS A O 1
ATOM 681 N N . TRP A 1 87 ? -20.641 1.498 28.662 1.00 86.62 87 TRP A N 1
ATOM 682 C CA . TRP A 1 87 ? -19.883 2.735 28.785 1.00 86.62 87 TRP A CA 1
ATOM 683 C C . TRP A 1 87 ? -18.399 2.404 28.982 1.00 86.62 87 TRP A C 1
ATOM 685 O O . TRP A 1 87 ? -18.058 1.638 29.885 1.00 86.62 87 TRP A O 1
ATOM 695 N N . LEU A 1 88 ? -17.543 2.927 28.105 1.00 89.06 88 LEU A N 1
ATOM 696 C CA . LEU A 1 88 ? -16.095 2.779 28.232 1.00 89.06 88 LEU A CA 1
ATOM 697 C C . LEU A 1 88 ? -15.601 3.697 29.345 1.00 89.06 88 LEU A C 1
ATOM 699 O O . LEU A 1 88 ? -16.105 4.812 29.507 1.00 89.06 88 LEU A O 1
ATOM 703 N N . LYS A 1 89 ? -14.594 3.249 30.088 1.00 91.88 89 LYS A N 1
ATOM 704 C CA . LYS A 1 89 ? -13.848 4.134 30.988 1.00 91.88 89 LYS A CA 1
ATOM 705 C C . LYS A 1 89 ? -13.076 5.169 30.171 1.00 91.88 89 LYS A C 1
ATOM 707 O O . LYS A 1 89 ? -12.786 4.945 28.999 1.00 91.88 89 LYS A O 1
ATOM 712 N N . ASP A 1 90 ? -12.678 6.271 30.798 1.00 91.12 90 ASP A N 1
ATOM 713 C CA . ASP A 1 90 ? -11.954 7.352 30.113 1.00 91.12 90 ASP A CA 1
ATOM 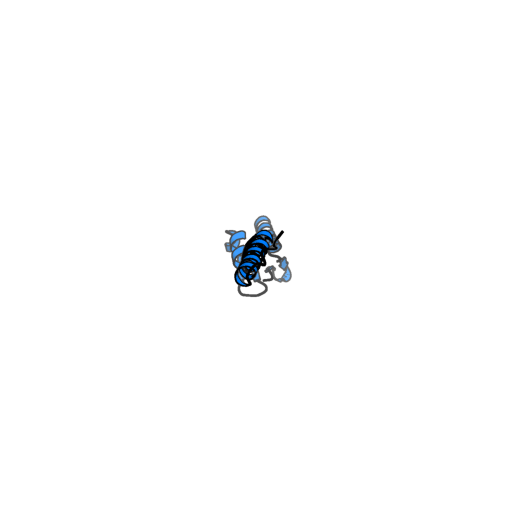714 C C . ASP A 1 90 ? -10.667 6.868 29.421 1.00 91.12 90 ASP A C 1
ATOM 716 O O . ASP A 1 90 ? -10.343 7.313 28.319 1.00 91.12 90 ASP A O 1
ATOM 720 N N . GLU A 1 91 ? -9.954 5.922 30.038 1.00 91.75 91 GLU A N 1
ATOM 721 C CA . GLU A 1 91 ? -8.739 5.312 29.482 1.00 91.75 91 GLU A CA 1
ATOM 722 C C . GLU A 1 91 ? -9.039 4.443 28.254 1.00 91.75 91 GLU A C 1
ATOM 724 O O . GLU A 1 91 ? -8.400 4.600 27.213 1.00 91.75 91 GLU A O 1
ATOM 729 N N . GLU A 1 92 ? -10.054 3.579 28.348 1.00 90.56 92 GLU A N 1
ATOM 730 C CA . GLU A 1 92 ? -10.511 2.706 27.260 1.00 90.56 92 GLU A CA 1
ATOM 731 C C . GLU A 1 92 ? -11.032 3.542 26.086 1.00 90.56 92 GLU A C 1
ATOM 733 O O . GLU A 1 92 ? -10.650 3.322 24.938 1.00 90.56 92 GLU A O 1
ATOM 738 N N . PHE A 1 93 ? -11.854 4.556 26.369 1.00 91.56 93 PHE A N 1
ATOM 739 C CA . PHE A 1 93 ? -12.381 5.467 25.360 1.00 91.56 93 PHE A CA 1
ATOM 740 C C . PHE A 1 93 ? -11.255 6.204 24.639 1.00 91.56 93 PHE A C 1
ATOM 742 O O . PHE A 1 93 ? -11.255 6.272 23.409 1.00 91.56 93 PHE A O 1
ATOM 749 N N . ARG A 1 94 ? -10.276 6.739 25.381 1.00 92.00 94 ARG A N 1
ATOM 750 C CA . ARG A 1 94 ? -9.123 7.428 24.791 1.00 92.00 94 ARG A CA 1
ATOM 751 C C . ARG A 1 94 ? -8.308 6.481 23.914 1.00 92.00 94 ARG A C 1
ATOM 753 O O . ARG A 1 94 ? -7.978 6.859 22.794 1.00 92.00 94 ARG A O 1
ATOM 760 N N . ALA A 1 95 ? -8.036 5.265 24.384 1.00 92.06 95 ALA A N 1
ATOM 761 C CA . ALA A 1 95 ? -7.291 4.265 23.625 1.00 92.06 95 ALA A CA 1
ATOM 762 C C . ALA A 1 95 ? -7.992 3.905 22.303 1.00 92.06 95 ALA A C 1
ATOM 764 O O . ALA A 1 95 ? -7.371 3.965 21.242 1.00 92.06 95 ALA A O 1
ATOM 765 N N . VAL A 1 96 ? -9.300 3.624 22.342 1.00 91.25 96 VAL A N 1
ATOM 766 C CA . VAL A 1 96 ? -10.094 3.338 21.133 1.00 91.25 96 VAL A CA 1
ATOM 767 C C . VAL A 1 96 ? -10.119 4.547 20.196 1.00 91.25 96 VAL A C 1
ATOM 769 O O . VAL A 1 96 ? -9.928 4.401 18.990 1.00 91.25 96 VAL A O 1
ATOM 772 N N . ASN A 1 97 ? -10.314 5.752 20.731 1.00 91.69 97 ASN A N 1
ATOM 773 C CA . ASN A 1 97 ? -10.399 6.973 19.935 1.00 91.69 97 ASN A CA 1
ATOM 774 C C . ASN A 1 97 ? -9.090 7.295 19.196 1.00 91.69 97 ASN A C 1
ATOM 776 O O . ASN A 1 97 ? -9.137 7.758 18.059 1.00 91.69 97 ASN A O 1
ATOM 780 N N . GLU A 1 98 ? -7.931 7.041 19.806 1.00 92.31 98 GLU A N 1
ATOM 781 C CA . GLU A 1 98 ? -6.632 7.244 19.152 1.00 92.31 98 GLU A CA 1
ATOM 782 C C . GLU A 1 98 ? -6.422 6.278 17.978 1.00 92.31 98 GLU A C 1
ATOM 784 O O . GLU A 1 98 ? -6.011 6.704 16.896 1.00 92.31 98 GLU A O 1
ATOM 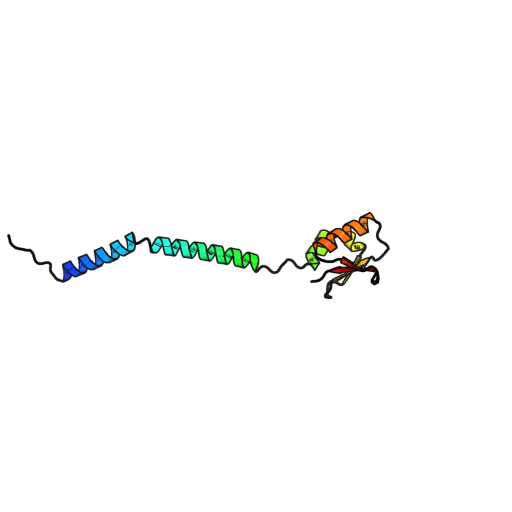789 N N . VAL A 1 99 ? -6.786 5.002 18.145 1.00 91.00 99 VAL A N 1
ATOM 790 C CA . VAL A 1 99 ? -6.745 4.006 17.058 1.00 91.00 99 VAL A CA 1
ATOM 791 C C . VAL A 1 99 ? -7.698 4.399 15.926 1.00 91.00 99 VAL A C 1
ATOM 793 O O . VAL A 1 99 ? -7.317 4.435 14.756 1.00 91.00 99 VAL A O 1
ATOM 796 N N . VAL A 1 100 ? -8.934 4.767 16.270 1.00 90.50 100 VAL A N 1
ATOM 797 C CA . VAL A 1 100 ? -9.953 5.205 15.306 1.00 90.50 100 VAL A CA 1
ATOM 798 C C . VAL A 1 100 ? -9.478 6.429 14.519 1.00 90.50 100 VAL A C 1
ATOM 800 O O . VAL A 1 100 ? -9.600 6.443 13.294 1.00 90.50 100 VAL A O 1
ATOM 803 N N . LYS A 1 101 ? -8.897 7.435 15.185 1.00 90.56 101 LYS A N 1
ATOM 804 C CA . LYS A 1 101 ? -8.344 8.629 14.524 1.00 90.56 101 LYS A CA 1
ATOM 805 C C . LYS A 1 101 ? -7.197 8.293 13.580 1.00 90.56 101 LYS A C 1
ATOM 807 O O . LYS A 1 101 ? -7.156 8.834 12.476 1.00 90.56 101 LYS A O 1
ATOM 812 N N . ARG A 1 102 ? -6.284 7.401 13.981 1.00 88.88 102 ARG A N 1
ATOM 813 C CA . ARG A 1 102 ? -5.162 6.955 13.137 1.00 88.88 102 ARG A CA 1
ATOM 814 C C . ARG A 1 102 ? -5.647 6.311 11.839 1.00 88.88 102 ARG A C 1
ATOM 816 O O . ARG A 1 102 ? -5.032 6.497 10.795 1.00 88.88 102 ARG A O 1
ATOM 823 N N . LEU A 1 103 ? -6.779 5.615 11.900 1.00 86.19 103 LEU A N 1
ATOM 824 C CA . LEU A 1 103 ? -7.431 4.988 10.750 1.00 86.19 103 LEU A CA 1
ATOM 825 C C . LEU A 1 103 ? -8.362 5.940 9.972 1.00 86.19 103 LEU A C 1
ATOM 827 O O . LEU A 1 103 ? -9.050 5.505 9.049 1.00 86.19 103 LEU A O 1
ATOM 831 N N . GLY A 1 104 ? -8.381 7.236 10.307 1.00 87.38 104 GLY A N 1
ATOM 832 C CA . GLY A 1 104 ? -9.180 8.255 9.617 1.00 87.38 104 GLY A CA 1
ATOM 833 C C . GLY A 1 104 ? -10.654 8.296 10.030 1.00 87.38 104 GLY A C 1
ATOM 834 O O . GLY A 1 104 ? -11.489 8.823 9.293 1.00 87.38 104 GLY A O 1
ATOM 835 N N . GLY A 1 105 ? -10.990 7.720 11.183 1.00 91.06 105 GLY A N 1
ATOM 836 C CA . GLY A 1 105 ? -12.325 7.750 11.766 1.00 91.06 105 GLY A CA 1
ATOM 837 C C . GLY A 1 105 ? -12.516 8.814 12.845 1.00 91.06 105 GLY A C 1
ATOM 838 O O . GLY A 1 105 ? -11.598 9.546 13.220 1.00 91.06 105 GLY A O 1
ATOM 839 N N . SER A 1 106 ? -13.732 8.884 13.379 1.00 92.81 106 SER A N 1
ATOM 840 C CA . SER A 1 106 ? -14.087 9.781 14.480 1.00 92.81 106 SER A CA 1
ATOM 841 C C . SER A 1 106 ? -15.199 9.214 15.359 1.00 92.81 106 SER A C 1
ATOM 843 O O . SER A 1 106 ? -15.955 8.326 14.966 1.00 92.81 106 SER A O 1
ATOM 845 N N . TRP A 1 107 ? -15.305 9.739 16.578 1.00 93.38 107 TRP A N 1
ATOM 846 C CA . TRP A 1 107 ? -16.454 9.502 17.444 1.00 93.38 107 TRP A CA 1
ATOM 847 C C . TRP A 1 107 ? -17.657 10.329 16.982 1.00 93.38 107 TRP A C 1
ATOM 849 O O . TRP A 1 107 ? -17.550 11.544 16.813 1.00 93.38 107 TRP A O 1
ATOM 859 N N . ASN A 1 108 ? -18.812 9.682 16.827 1.00 91.12 108 ASN A N 1
ATOM 860 C CA . ASN A 1 108 ? -20.097 10.330 16.600 1.00 91.12 108 ASN A CA 1
ATOM 861 C C . ASN A 1 108 ? -20.908 10.343 17.913 1.00 91.12 108 ASN A C 1
ATOM 863 O O . ASN A 1 108 ? -21.425 9.295 18.318 1.00 91.12 108 ASN A O 1
ATOM 867 N N . PRO A 1 109 ? -21.075 11.514 18.564 1.00 87.44 109 PRO A N 1
ATOM 868 C CA . PRO A 1 109 ? -21.825 11.629 19.814 1.00 87.44 109 PRO A CA 1
ATOM 869 C C . PRO A 1 109 ? -23.298 11.234 19.681 1.00 87.44 109 PRO A C 1
ATOM 871 O O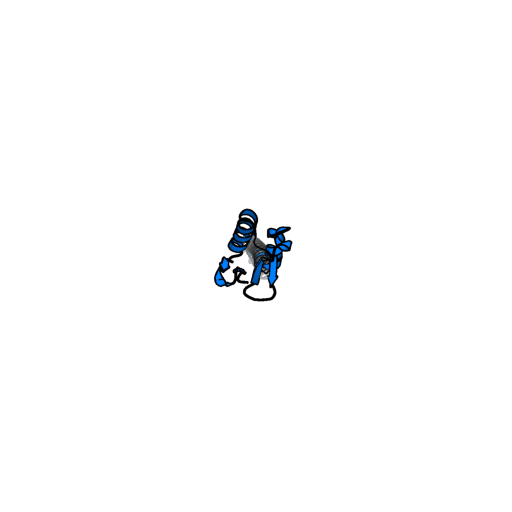 . PRO A 1 109 ? -23.850 10.628 20.597 1.00 87.44 109 PRO A O 1
ATOM 874 N N . SER A 1 110 ? -23.930 11.536 18.543 1.00 88.00 110 SER A N 1
ATOM 875 C CA . SER A 1 110 ? -25.351 11.258 18.300 1.00 88.00 110 SER A CA 1
ATOM 876 C C . SER A 1 110 ? -25.624 9.763 18.153 1.00 88.00 110 SER A C 1
ATOM 878 O O . SER A 1 110 ? -26.605 9.257 18.687 1.00 88.00 110 SER A O 1
ATOM 880 N N . ALA A 1 111 ? -24.739 9.045 17.458 1.00 84.75 111 ALA A N 1
ATOM 881 C CA . ALA A 1 111 ? -24.846 7.596 17.284 1.00 84.75 111 ALA A CA 1
ATOM 882 C C . ALA A 1 111 ? -24.236 6.799 18.451 1.00 84.75 111 ALA A C 1
ATOM 884 O O . ALA A 1 111 ? -24.381 5.576 18.485 1.00 84.75 111 ALA A O 1
ATOM 885 N N . ARG A 1 112 ? -23.531 7.479 19.371 1.00 89.75 112 ARG A N 1
ATOM 886 C CA . ARG A 1 112 ? -22.679 6.883 20.414 1.00 89.75 112 ARG A CA 1
ATOM 887 C C . ARG A 1 112 ? -21.795 5.768 19.844 1.00 89.75 112 ARG A C 1
ATOM 889 O O . ARG A 1 112 ? -21.714 4.677 20.404 1.00 89.75 112 ARG A O 1
ATOM 896 N N . ALA A 1 113 ? -21.166 6.045 18.705 1.00 92.00 113 ALA A N 1
ATOM 897 C CA . ALA A 1 113 ? -20.370 5.074 17.967 1.00 92.00 113 ALA A CA 1
ATOM 898 C C . ALA A 1 113 ? -19.147 5.735 17.331 1.00 92.00 113 ALA A C 1
ATOM 900 O O . ALA A 1 113 ? -19.201 6.897 16.925 1.00 92.00 113 ALA A O 1
ATOM 901 N N . PHE A 1 114 ? -18.064 4.979 17.193 1.00 92.25 114 PHE A N 1
ATOM 902 C CA . PHE A 1 114 ? -16.944 5.364 16.345 1.00 92.25 114 PHE A CA 1
ATOM 903 C C . PHE A 1 114 ? -17.238 4.972 14.899 1.00 92.25 114 PHE A C 1
ATOM 905 O O . PHE A 1 114 ? -17.788 3.903 14.637 1.00 92.25 114 PHE A O 1
ATOM 912 N N . ILE A 1 115 ? -16.876 5.844 13.966 1.00 91.50 115 ILE A N 1
ATOM 913 C CA . ILE A 1 115 ? -17.145 5.697 12.538 1.00 91.50 115 ILE A CA 1
ATOM 914 C C . ILE A 1 115 ? -15.817 5.803 11.796 1.00 91.50 115 ILE A C 1
ATOM 916 O O . ILE A 1 115 ? -15.124 6.808 11.938 1.00 91.50 115 ILE A O 1
ATOM 920 N N . ILE A 1 116 ? -15.469 4.793 11.001 1.00 89.50 116 ILE A N 1
ATOM 921 C CA . ILE A 1 116 ? -14.242 4.758 10.192 1.00 89.50 116 ILE A CA 1
ATOM 922 C C . ILE A 1 116 ? -14.640 4.607 8.723 1.00 89.50 116 ILE A C 1
ATOM 924 O O . ILE A 1 116 ? -15.358 3.676 8.366 1.00 89.50 116 ILE A O 1
ATOM 928 N N . LYS A 1 117 ? -14.181 5.518 7.861 1.00 83.19 117 LYS A N 1
ATOM 929 C CA . LYS A 1 117 ? -14.403 5.413 6.410 1.00 83.19 117 LYS A CA 1
ATOM 930 C C . LYS A 1 117 ? -13.469 4.353 5.817 1.00 83.19 117 LYS A C 1
ATOM 932 O O . LYS A 1 117 ? -12.280 4.345 6.169 1.00 83.19 117 LYS A O 1
ATOM 937 N N . LYS A 1 118 ? -13.992 3.475 4.951 1.00 70.88 118 LYS A N 1
ATOM 938 C CA . LYS A 1 118 ? -13.163 2.481 4.248 1.00 70.88 118 LYS A CA 1
ATOM 939 C C . LYS A 1 118 ? -12.110 3.125 3.356 1.00 70.88 118 LYS A C 1
ATOM 941 O O . LYS A 1 118 ? -12.206 4.323 3.026 1.00 70.88 118 LYS A O 1
#

Foldseek 3Di:
DDDDDDDPVRVVVVVVVVVVVCVVVVCVVVVVVVVVVVVVVVVVVVVVVPPPPPQLVVQLCVQCPPLVVQWDWDSVDFFTKIAGPDDDDPVSVVSNQVSLVVQVWHQDPVVNIITHGD